Protein AF-A0A849H3B3-F1 (afdb_monomer_lite)

Secondary structure (DSSP, 8-state):
-PPPPHHHHHHHHHHHH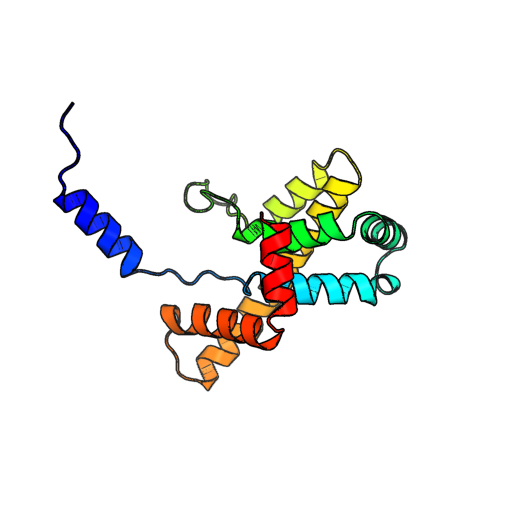H------S--HHHHHHHHHHHHHTGGGS-HHHHHHHHH-HHHHHHHHHHTTS-TTTTSSPTT--TTSHHHHHHHHHT--SHHHHHHHHHHHHHHHHHHHIIIIIHHHHHHHHT--HHHHHHHHHHHHHHHH-HHHHHHHHHHH-

pLDDT: mean 88.04, std 12.82, range [43.81, 98.75]

Structure (mmCIF, N/CA/C/O backbone):
data_AF-A0A849H3B3-F1
#
_entry.id   AF-A0A849H3B3-F1
#
loop_
_atom_site.group_PDB
_atom_site.id
_atom_site.type_symbol
_atom_site.label_atom_id
_atom_site.label_alt_id
_atom_site.label_comp_id
_atom_site.label_asym_id
_atom_site.label_entity_id
_atom_site.label_seq_id
_atom_site.pdbx_PDB_ins_code
_atom_site.Cartn_x
_atom_site.Cartn_y
_atom_site.Cartn_z
_atom_site.occupancy
_atom_site.B_iso_or_equiv
_atom_site.auth_seq_id
_atom_site.auth_comp_id
_atom_site.auth_asym_id
_atom_site.auth_atom_id
_atom_site.pdbx_PDB_model_num
ATOM 1 N N . MET A 1 1 ? 33.508 29.735 4.788 1.00 45.66 1 MET A N 1
ATOM 2 C CA . MET A 1 1 ? 32.659 28.600 4.363 1.00 45.66 1 MET A CA 1
ATOM 3 C C . MET A 1 1 ? 32.830 28.448 2.857 1.00 45.66 1 MET A C 1
ATOM 5 O O . MET A 1 1 ? 32.426 29.344 2.131 1.00 45.66 1 MET A O 1
ATOM 9 N N . ARG A 1 2 ? 33.560 27.428 2.383 1.00 57.72 2 ARG A N 1
ATOM 10 C CA . ARG A 1 2 ? 33.777 27.221 0.938 1.00 57.72 2 ARG A CA 1
ATOM 11 C C . ARG A 1 2 ? 32.513 26.581 0.358 1.00 57.72 2 ARG A C 1
ATOM 13 O O . ARG A 1 2 ? 32.103 25.534 0.845 1.00 57.72 2 ARG A O 1
ATOM 20 N N . GLY A 1 3 ? 31.875 27.250 -0.603 1.00 59.03 3 GLY A N 1
ATOM 21 C CA . GLY A 1 3 ? 30.662 26.760 -1.258 1.00 59.03 3 GLY A CA 1
ATOM 22 C C . GLY A 1 3 ? 30.914 25.443 -1.989 1.00 59.03 3 GLY A C 1
ATOM 23 O O . GLY A 1 3 ? 32.012 25.207 -2.494 1.00 59.03 3 GLY A O 1
ATOM 24 N N . ILE A 1 4 ? 29.902 24.577 -2.020 1.00 63.78 4 ILE A N 1
ATOM 25 C CA . ILE A 1 4 ? 29.960 23.306 -2.745 1.00 63.78 4 ILE A CA 1
ATOM 26 C C . ILE A 1 4 ? 30.123 23.626 -4.243 1.00 63.78 4 ILE A C 1
ATOM 28 O O . ILE A 1 4 ? 29.330 24.407 -4.773 1.00 63.78 4 ILE A O 1
ATOM 32 N N . PRO A 1 5 ? 31.130 23.069 -4.941 1.00 79.75 5 PRO A N 1
ATOM 33 C CA . PRO A 1 5 ? 31.338 23.346 -6.358 1.00 79.75 5 PRO A CA 1
ATOM 34 C C . PRO A 1 5 ? 30.132 22.892 -7.189 1.00 79.75 5 PRO A C 1
ATOM 36 O O . PRO A 1 5 ? 29.639 21.779 -7.008 1.00 79.75 5 PRO A O 1
ATOM 39 N N . VAL A 1 6 ? 29.697 23.713 -8.149 1.00 76.62 6 VAL A N 1
ATOM 40 C CA . VAL A 1 6 ? 28.588 23.400 -9.079 1.00 76.62 6 VAL A CA 1
ATOM 41 C C . VAL A 1 6 ? 28.809 22.067 -9.804 1.00 76.62 6 VAL A C 1
ATOM 43 O O . VAL A 1 6 ? 27.864 21.328 -10.060 1.00 76.62 6 VAL A O 1
ATOM 46 N N . THR A 1 7 ? 30.065 21.708 -10.063 1.00 78.56 7 THR A N 1
ATOM 47 C CA . THR A 1 7 ? 30.459 20.414 -10.627 1.00 78.56 7 THR A CA 1
ATOM 48 C C . THR A 1 7 ? 30.126 19.238 -9.713 1.00 78.56 7 THR A C 1
ATOM 50 O O . THR A 1 7 ? 29.652 18.222 -10.205 1.00 78.56 7 THR A O 1
ATOM 53 N N . VAL A 1 8 ? 30.294 19.366 -8.394 1.00 82.25 8 VAL A N 1
ATOM 54 C CA . VAL A 1 8 ? 29.932 18.314 -7.427 1.00 82.25 8 VAL A CA 1
ATOM 55 C C . VAL A 1 8 ? 28.418 18.114 -7.392 1.00 82.25 8 VAL A C 1
ATOM 57 O O . VAL A 1 8 ? 27.954 16.977 -7.390 1.00 82.25 8 VAL A O 1
ATOM 60 N N . VAL A 1 9 ? 27.645 19.203 -7.442 1.00 83.12 9 VAL A N 1
ATOM 61 C CA . VAL A 1 9 ? 26.177 19.136 -7.534 1.00 83.12 9 VAL A CA 1
ATOM 62 C C . VAL A 1 9 ? 25.746 18.501 -8.857 1.00 83.12 9 VAL A C 1
ATOM 64 O O . VAL A 1 9 ? 24.893 17.618 -8.860 1.00 83.12 9 VAL A O 1
ATOM 67 N N . GLY A 1 10 ? 26.375 18.882 -9.971 1.00 87.75 10 GLY A N 1
ATOM 68 C CA . GLY A 1 10 ? 26.110 18.304 -11.290 1.00 87.75 10 GLY A CA 1
ATOM 69 C C . GLY A 1 10 ? 26.426 16.809 -11.364 1.00 87.75 10 GLY A C 1
ATOM 70 O O . GLY A 1 10 ? 25.610 16.043 -11.868 1.00 87.75 10 GLY A O 1
ATOM 71 N N . PHE A 1 11 ? 27.558 16.371 -10.804 1.00 86.38 11 PHE A N 1
ATOM 72 C CA . PHE A 1 11 ? 27.902 14.949 -10.713 1.00 86.38 11 PHE A CA 1
ATOM 73 C C . PHE A 1 11 ? 26.956 14.182 -9.790 1.00 86.38 11 PHE A C 1
ATOM 75 O O . PHE A 1 11 ? 26.561 13.073 -10.134 1.00 86.38 11 PHE A O 1
ATOM 82 N N . ALA A 1 12 ? 26.553 14.758 -8.656 1.00 78.06 12 ALA A N 1
ATOM 83 C CA . ALA A 1 12 ? 25.602 14.127 -7.746 1.00 78.06 12 ALA A CA 1
ATOM 84 C C . ALA A 1 12 ? 24.210 13.979 -8.381 1.00 78.06 12 ALA A C 1
ATOM 86 O O . ALA A 1 12 ? 23.612 12.909 -8.289 1.00 78.06 12 ALA A O 1
ATOM 87 N N . LEU A 1 13 ? 23.718 15.014 -9.071 1.00 78.94 13 LEU A N 1
ATOM 88 C CA . LEU A 1 13 ? 22.455 14.968 -9.815 1.00 78.94 13 LEU A CA 1
ATOM 89 C C . LEU A 1 13 ? 22.536 13.986 -10.986 1.00 78.94 13 LEU A C 1
ATOM 91 O O . LEU A 1 13 ? 21.630 13.179 -11.172 1.00 78.94 13 LEU A O 1
ATOM 95 N N . GLY A 1 14 ? 23.642 14.003 -11.734 1.00 84.56 14 GLY A N 1
ATOM 96 C CA . GLY A 1 14 ? 23.904 13.045 -12.805 1.00 84.56 14 GLY A CA 1
ATOM 97 C C . GLY A 1 14 ? 23.940 11.607 -12.292 1.00 84.56 14 GLY A C 1
ATOM 98 O O . GLY A 1 14 ? 23.304 10.738 -12.872 1.00 84.56 14 GLY A O 1
ATOM 99 N N . TRP A 1 15 ? 24.603 11.353 -11.164 1.00 76.25 15 TRP A N 1
ATOM 100 C CA . TRP A 1 15 ? 24.623 10.044 -10.510 1.00 76.25 15 TRP A CA 1
ATOM 101 C C . TRP A 1 15 ? 23.226 9.598 -10.064 1.00 76.25 15 TRP A C 1
ATOM 103 O O . TRP A 1 15 ? 22.845 8.454 -10.303 1.00 76.25 15 TRP A O 1
ATOM 113 N N . LEU A 1 16 ? 22.438 10.504 -9.474 1.00 62.19 16 LEU A N 1
ATOM 114 C CA . LEU A 1 16 ? 21.060 10.220 -9.063 1.00 62.19 16 LEU A CA 1
ATOM 115 C C . LEU A 1 16 ? 20.164 9.836 -10.251 1.00 62.19 16 LEU A C 1
ATOM 117 O O . LEU A 1 16 ? 19.302 8.973 -10.115 1.00 62.19 16 LEU A O 1
ATOM 121 N N . LEU A 1 17 ? 20.364 10.482 -11.403 1.00 67.25 17 LEU A N 1
ATOM 122 C CA . LEU A 1 17 ? 19.585 10.252 -12.623 1.00 67.25 17 LEU A CA 1
ATOM 123 C C . LEU A 1 17 ? 20.047 9.012 -13.402 1.00 67.25 17 LEU A C 1
ATOM 125 O O . LEU A 1 17 ? 19.232 8.358 -14.050 1.00 67.25 17 LEU A O 1
ATOM 129 N N . LEU A 1 18 ? 21.344 8.696 -13.365 1.00 67.06 18 LEU A N 1
ATOM 130 C CA . LEU A 1 18 ? 21.953 7.627 -14.165 1.00 67.06 18 LEU A CA 1
ATOM 131 C C . LEU A 1 18 ? 22.048 6.286 -13.429 1.00 67.06 18 LEU A C 1
ATOM 133 O O . LEU A 1 18 ? 22.283 5.263 -14.072 1.00 67.06 18 LEU A O 1
ATOM 137 N N . VAL A 1 19 ? 21.836 6.271 -12.110 1.00 56.34 19 VAL A N 1
ATOM 138 C CA . VAL A 1 19 ? 21.793 5.049 -11.296 1.00 56.34 19 VAL A CA 1
ATOM 139 C C . VAL A 1 19 ? 20.446 4.951 -10.566 1.00 56.34 19 VAL A C 1
ATOM 141 O O . VAL A 1 19 ? 20.401 5.058 -9.337 1.00 56.34 19 VAL A O 1
ATOM 144 N N . PRO A 1 20 ? 19.320 4.761 -11.288 1.00 43.81 20 PRO A N 1
ATOM 145 C CA . PRO A 1 20 ? 18.087 4.351 -10.640 1.00 43.81 20 PRO A CA 1
ATOM 146 C C . PRO A 1 20 ? 18.303 2.932 -10.100 1.00 43.81 20 PRO A C 1
ATOM 148 O O . PRO A 1 20 ? 18.340 1.954 -10.848 1.00 43.81 20 PRO A O 1
ATOM 151 N N . GLU A 1 21 ? 18.526 2.830 -8.792 1.00 48.41 21 GLU A N 1
ATOM 152 C CA . GLU A 1 21 ? 18.472 1.552 -8.089 1.00 48.41 21 GLU A CA 1
ATOM 153 C C . GLU A 1 21 ? 17.041 1.004 -8.202 1.00 48.41 21 GLU A C 1
ATOM 155 O O . GLU A 1 21 ? 16.089 1.788 -8.115 1.00 48.41 21 GLU A O 1
ATOM 160 N N . PRO A 1 22 ? 16.861 -0.313 -8.402 1.00 45.22 22 PRO A N 1
ATOM 161 C CA . PRO A 1 22 ? 15.537 -0.907 -8.456 1.00 45.22 22 PRO A CA 1
ATOM 162 C C . PRO A 1 22 ? 14.819 -0.622 -7.136 1.00 45.22 22 PRO A C 1
ATOM 164 O O . PRO A 1 22 ? 15.231 -1.104 -6.080 1.00 45.22 22 PRO A O 1
ATOM 167 N N . LEU A 1 23 ? 13.758 0.180 -7.184 1.00 46.50 23 LEU A N 1
ATOM 168 C CA . LEU A 1 23 ? 12.826 0.266 -6.071 1.00 46.50 23 LEU A CA 1
ATOM 169 C C . LEU A 1 23 ? 12.114 -1.078 -6.021 1.00 46.50 23 LEU A C 1
ATOM 171 O O . LEU A 1 23 ? 11.446 -1.449 -6.965 1.00 46.50 23 LEU A O 1
ATOM 175 N N . GLY A 1 24 ? 12.413 -1.853 -4.987 1.00 50.59 24 GLY A N 1
ATOM 176 C CA . GLY A 1 24 ? 11.945 -3.213 -4.773 1.00 50.59 24 GLY A CA 1
ATOM 177 C C . GLY A 1 24 ? 10.575 -3.288 -4.128 1.00 50.59 24 GLY A C 1
ATOM 178 O O . GLY A 1 24 ? 10.528 -3.861 -3.046 1.00 50.59 24 GLY A O 1
ATOM 179 N N . ALA A 1 25 ? 9.531 -2.734 -4.751 1.00 58.31 25 ALA A N 1
ATOM 180 C CA . ALA A 1 25 ? 8.157 -2.849 -4.255 1.00 58.31 25 ALA A CA 1
ATOM 181 C C . ALA A 1 25 ? 7.136 -2.713 -5.389 1.00 58.31 25 ALA A C 1
ATOM 183 O O . ALA A 1 25 ? 7.345 -1.930 -6.318 1.00 58.31 25 ALA A O 1
ATOM 184 N N . TRP A 1 26 ? 5.984 -3.396 -5.316 1.00 77.81 26 TRP A N 1
ATOM 185 C CA . TRP A 1 26 ? 4.914 -3.043 -6.264 1.00 77.81 26 TRP A CA 1
ATOM 186 C C . TRP A 1 26 ? 4.603 -1.551 -6.146 1.00 77.81 26 TRP A C 1
ATOM 188 O O . TRP A 1 26 ? 4.790 -0.927 -5.108 1.00 77.81 26 TRP A O 1
ATOM 198 N N . GLY A 1 27 ? 4.129 -0.953 -7.233 1.00 85.38 27 GLY A N 1
ATOM 199 C CA . GLY A 1 27 ? 3.754 0.444 -7.155 1.00 85.38 27 GLY A CA 1
ATOM 200 C C . GLY A 1 27 ? 2.590 0.664 -6.171 1.00 85.38 27 GLY A C 1
ATOM 201 O O . GLY A 1 27 ? 1.851 -0.267 -5.809 1.00 85.38 27 GLY A O 1
ATOM 202 N N . PRO A 1 28 ? 2.406 1.912 -5.711 1.00 91.50 28 PRO A N 1
ATOM 203 C CA . PRO A 1 28 ? 1.453 2.230 -4.656 1.00 91.50 28 PRO A CA 1
ATOM 204 C C . PRO A 1 28 ? 0.007 1.909 -5.051 1.00 91.50 28 PRO A C 1
ATOM 206 O O . PRO A 1 28 ? -0.799 1.581 -4.182 1.00 91.50 28 PRO A O 1
ATOM 209 N N . ALA A 1 29 ? -0.343 1.949 -6.344 1.00 94.44 29 ALA A N 1
ATOM 210 C CA . ALA A 1 29 ? -1.690 1.579 -6.776 1.00 94.44 29 ALA A CA 1
ATOM 211 C C . ALA A 1 29 ? -1.965 0.098 -6.522 1.00 94.44 29 ALA A C 1
ATOM 213 O O . ALA A 1 29 ? -3.044 -0.265 -6.048 1.00 94.44 29 ALA A O 1
ATOM 214 N N . THR A 1 30 ? -0.986 -0.764 -6.787 1.00 95.56 30 THR A N 1
ATOM 215 C CA . THR A 1 30 ? -1.188 -2.187 -6.549 1.00 95.56 30 THR A CA 1
ATOM 216 C C . THR A 1 30 ? -1.281 -2.517 -5.064 1.00 95.56 30 THR A C 1
ATOM 218 O O . THR A 1 30 ? -2.122 -3.330 -4.678 1.00 95.56 30 THR A O 1
ATOM 221 N N . HIS A 1 31 ? -0.494 -1.866 -4.207 1.00 96.62 31 HIS A N 1
ATOM 222 C CA . HIS A 1 31 ? -0.643 -2.051 -2.763 1.00 96.62 31 HIS A CA 1
ATOM 223 C C . HIS A 1 31 ? -2.041 -1.668 -2.268 1.00 96.62 31 HIS A C 1
ATOM 225 O O . HIS A 1 31 ? -2.634 -2.421 -1.495 1.00 96.62 31 HIS A O 1
ATOM 231 N N . VAL A 1 32 ? -2.620 -0.581 -2.789 1.00 97.31 32 VAL A N 1
ATOM 232 C CA . VAL A 1 32 ? -4.016 -0.225 -2.491 1.00 97.31 32 VAL A CA 1
ATOM 233 C C . VAL A 1 32 ? -4.988 -1.285 -3.016 1.00 97.31 32 VAL A C 1
ATOM 235 O O . VAL A 1 32 ? -5.910 -1.664 -2.298 1.00 97.31 32 VAL A O 1
ATOM 238 N N . ALA A 1 33 ? -4.785 -1.810 -4.227 1.00 97.38 33 ALA A N 1
ATOM 239 C CA . ALA A 1 33 ? -5.648 -2.853 -4.790 1.00 97.38 33 ALA A CA 1
ATOM 240 C C . ALA A 1 33 ? -5.623 -4.156 -3.971 1.00 97.38 33 ALA A C 1
ATOM 242 O O . ALA A 1 33 ? -6.668 -4.752 -3.690 1.00 97.38 33 ALA A O 1
ATOM 243 N N . LEU A 1 34 ? -4.437 -4.584 -3.535 1.00 97.00 34 LEU A N 1
ATOM 244 C CA . LEU A 1 34 ? -4.272 -5.730 -2.639 1.00 97.00 34 LEU A CA 1
ATOM 245 C C . LEU A 1 34 ? -4.876 -5.448 -1.257 1.00 97.00 34 LEU A C 1
ATOM 247 O O . LEU A 1 34 ? -5.541 -6.316 -0.690 1.00 97.00 34 LEU A O 1
ATOM 251 N N . GLY A 1 35 ? -4.712 -4.227 -0.746 1.00 97.44 35 GLY A N 1
ATOM 252 C CA . GLY A 1 35 ? -5.345 -3.772 0.486 1.00 97.44 35 GLY A CA 1
ATOM 253 C C . GLY A 1 35 ? -6.874 -3.846 0.421 1.00 97.44 35 GLY A C 1
ATOM 254 O O . GLY A 1 35 ? -7.502 -4.422 1.306 1.00 97.44 35 GLY A O 1
ATOM 255 N N . GLU A 1 36 ? -7.498 -3.361 -0.651 1.00 97.88 36 GLU A N 1
ATOM 256 C CA . GLU A 1 36 ? -8.952 -3.481 -0.829 1.00 97.88 36 GLU A CA 1
ATOM 257 C C . GLU A 1 36 ? -9.406 -4.935 -1.009 1.00 97.88 36 GLU A C 1
ATOM 259 O O . GLU A 1 36 ? -10.459 -5.332 -0.502 1.00 97.88 36 GLU A O 1
ATOM 264 N N . THR A 1 37 ? -8.590 -5.768 -1.658 1.00 97.38 37 THR A N 1
ATOM 265 C CA . THR A 1 37 ? -8.846 -7.215 -1.737 1.00 97.38 37 THR A CA 1
ATOM 266 C C . THR A 1 37 ? -8.858 -7.851 -0.341 1.00 97.38 37 THR A C 1
ATOM 268 O O . THR A 1 37 ? -9.720 -8.679 -0.041 1.00 97.38 37 THR A O 1
ATOM 271 N N . LEU A 1 38 ? -7.963 -7.429 0.559 1.00 97.44 38 LEU A N 1
ATOM 272 C CA . LEU A 1 38 ? -7.983 -7.854 1.962 1.00 97.44 38 LEU A CA 1
ATOM 273 C C . LEU A 1 38 ? -9.215 -7.325 2.706 1.00 97.44 38 LEU A C 1
ATOM 275 O O . LEU A 1 38 ? -9.866 -8.095 3.411 1.00 97.44 38 LEU A O 1
ATOM 279 N N . LEU A 1 39 ? -9.588 -6.056 2.510 1.00 98.25 39 LEU A N 1
ATOM 280 C CA . LEU A 1 39 ? -10.772 -5.448 3.137 1.00 98.25 39 LEU A CA 1
ATOM 281 C C . LEU A 1 39 ? -12.095 -6.092 2.683 1.00 98.25 39 LEU A C 1
ATOM 283 O O . LEU A 1 39 ? -13.047 -6.183 3.458 1.00 98.25 39 LEU A O 1
ATOM 287 N N . THR A 1 40 ? -12.156 -6.596 1.453 1.00 98.06 40 THR A N 1
ATOM 288 C CA . THR A 1 40 ? -13.300 -7.380 0.951 1.00 98.06 40 THR A CA 1
ATOM 289 C C . THR A 1 40 ? -13.251 -8.847 1.387 1.00 98.06 40 THR A C 1
ATOM 291 O O . THR A 1 40 ? -14.266 -9.542 1.346 1.00 98.06 40 THR A O 1
ATOM 294 N N . SER A 1 41 ? -12.100 -9.305 1.890 1.00 97.50 41 SER A N 1
ATOM 295 C CA . SER A 1 41 ? -11.852 -10.686 2.318 1.00 97.50 41 SER A CA 1
ATOM 296 C C . SER A 1 41 ? -11.621 -10.833 3.825 1.00 97.50 41 SER A C 1
ATOM 298 O O . SER A 1 41 ? -11.065 -11.833 4.276 1.00 97.50 41 SER A O 1
ATOM 300 N N . LEU A 1 42 ? -12.080 -9.875 4.640 1.00 96.88 42 LEU A N 1
ATOM 301 C CA . LEU A 1 42 ? -11.841 -9.864 6.095 1.00 96.88 42 LEU A CA 1
ATOM 302 C C . LEU A 1 42 ? -12.416 -11.081 6.831 1.00 96.88 42 LEU A C 1
ATOM 304 O O . LEU A 1 42 ? -12.022 -11.360 7.959 1.00 96.88 42 LEU A O 1
ATOM 308 N N . TYR A 1 43 ? -13.328 -11.827 6.204 1.00 95.94 43 TYR A N 1
ATOM 309 C CA . TYR A 1 43 ? -13.833 -13.098 6.726 1.00 95.94 43 TYR A CA 1
ATOM 310 C C . TYR A 1 43 ? -12.749 -14.186 6.837 1.00 95.94 43 TYR A C 1
ATOM 312 O O . TYR A 1 43 ? -12.956 -15.154 7.563 1.00 95.94 43 TYR A O 1
ATOM 320 N N . LEU A 1 44 ? -11.608 -14.026 6.158 1.00 96.19 44 LEU A N 1
ATOM 321 C CA . LEU A 1 44 ? -10.443 -14.910 6.260 1.00 96.19 44 LEU A CA 1
ATOM 322 C C . LEU A 1 44 ? -9.536 -14.580 7.458 1.00 96.19 44 LEU A C 1
ATOM 324 O O . LEU A 1 44 ? -8.612 -15.337 7.747 1.00 96.19 44 LEU A O 1
ATOM 328 N N . LEU A 1 45 ? -9.763 -13.452 8.141 1.00 95.00 45 LEU A N 1
ATOM 329 C CA . LEU A 1 45 ? -8.914 -12.985 9.236 1.00 95.00 45 LEU A CA 1
ATOM 330 C C . LEU A 1 45 ? -9.482 -13.363 10.612 1.00 95.00 45 LEU A C 1
ATOM 332 O O . LEU A 1 45 ? -10.701 -13.480 10.772 1.00 95.00 45 LEU A O 1
ATOM 336 N N . PRO A 1 46 ? -8.621 -13.481 11.644 1.00 97.12 46 PRO A N 1
ATOM 337 C CA . PRO A 1 46 ? -9.068 -13.620 13.026 1.00 97.12 46 PRO A CA 1
ATOM 338 C C . PRO A 1 46 ? -10.069 -12.517 13.423 1.00 97.12 46 PRO A C 1
ATOM 340 O O . PRO A 1 46 ? -9.858 -11.359 13.050 1.00 97.12 46 PRO A O 1
ATOM 343 N N . PRO A 1 47 ? -11.115 -12.817 14.225 1.00 96.62 47 PRO A N 1
ATOM 344 C CA . PRO A 1 47 ? -12.204 -11.875 14.509 1.00 96.62 47 PRO A CA 1
ATOM 345 C C . PRO A 1 47 ? -11.760 -10.502 15.031 1.00 96.62 47 PRO A C 1
ATOM 347 O O . PRO A 1 47 ? -12.314 -9.485 14.623 1.00 96.62 47 PRO A O 1
ATOM 350 N N . ALA A 1 48 ? -10.737 -10.461 15.889 1.00 96.81 48 ALA A N 1
ATOM 351 C CA . ALA A 1 48 ? -10.207 -9.211 16.434 1.00 96.81 48 ALA A CA 1
ATOM 352 C C . ALA A 1 48 ? -9.561 -8.324 15.354 1.00 96.81 48 ALA A C 1
ATOM 354 O O . ALA A 1 48 ? -9.799 -7.120 15.320 1.00 96.81 48 ALA A O 1
ATOM 355 N N . ILE A 1 49 ? -8.789 -8.923 14.439 1.00 97.56 49 ILE A N 1
ATOM 356 C CA . ILE A 1 49 ? -8.162 -8.203 13.322 1.00 97.56 49 ILE A CA 1
ATOM 357 C C . ILE A 1 49 ? -9.238 -7.761 12.335 1.00 97.56 49 ILE A C 1
ATOM 359 O O . ILE A 1 49 ? -9.245 -6.610 11.911 1.00 97.56 49 ILE A O 1
ATOM 363 N N . ARG A 1 50 ? -10.193 -8.643 12.019 1.00 97.88 50 ARG A N 1
ATOM 364 C CA . ARG A 1 50 ? -11.342 -8.300 11.178 1.00 97.88 50 ARG A CA 1
ATOM 365 C C . ARG A 1 50 ? -12.057 -7.052 11.694 1.00 97.88 50 ARG A C 1
ATOM 367 O O . ARG A 1 50 ? -12.227 -6.119 10.921 1.00 97.88 50 ARG A O 1
ATOM 374 N N . LEU A 1 51 ? -12.453 -7.026 12.968 1.00 98.31 51 LEU A N 1
ATOM 375 C CA . LEU A 1 51 ? -13.181 -5.891 13.543 1.00 98.31 51 LEU A CA 1
ATOM 376 C C . LEU A 1 51 ? -12.358 -4.597 13.475 1.00 98.31 51 LEU A C 1
ATOM 378 O O . LEU A 1 51 ? -12.879 -3.554 13.088 1.00 98.31 51 LEU A O 1
ATOM 382 N N . LEU A 1 52 ? -11.065 -4.681 13.794 1.00 98.62 52 LEU A N 1
ATOM 383 C CA . LEU A 1 52 ? -10.145 -3.549 13.719 1.00 98.62 52 LEU A CA 1
ATOM 384 C C . LEU A 1 52 ? -10.080 -2.958 12.302 1.00 98.62 52 LEU A C 1
ATOM 386 O O . LEU A 1 52 ? -10.258 -1.755 12.127 1.00 98.62 52 LEU A O 1
ATOM 390 N N . LEU A 1 53 ? -9.857 -3.803 11.290 1.00 98.62 53 LEU A N 1
ATOM 391 C CA . LEU A 1 53 ? -9.726 -3.358 9.899 1.00 98.62 53 LEU A CA 1
ATOM 392 C C . LEU A 1 53 ? -11.062 -2.898 9.301 1.00 98.62 53 LEU A C 1
ATOM 394 O O . LEU A 1 53 ? -11.073 -1.996 8.468 1.00 98.62 53 LEU A O 1
ATOM 398 N N . GLN A 1 54 ? -12.188 -3.471 9.741 1.00 98.19 54 GLN A N 1
ATOM 399 C CA . GLN A 1 54 ? -13.525 -2.993 9.368 1.00 98.19 54 GLN A CA 1
ATOM 400 C C . GLN A 1 54 ? -13.786 -1.569 9.873 1.00 98.19 54 GLN A C 1
ATOM 402 O O . GLN A 1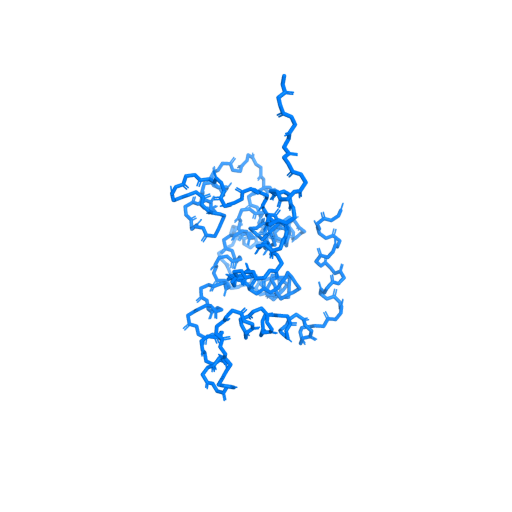 54 ? -14.414 -0.785 9.165 1.00 98.19 54 GLN A O 1
ATOM 407 N N . ASN A 1 55 ? -13.300 -1.236 11.072 1.00 98.56 55 ASN A N 1
ATOM 408 C CA . ASN A 1 55 ? -13.502 0.078 11.683 1.00 98.56 55 ASN A CA 1
ATOM 409 C C . ASN A 1 55 ? -12.503 1.138 11.189 1.00 98.56 55 ASN A C 1
ATOM 411 O O . ASN A 1 55 ? -12.819 2.325 11.230 1.00 98.56 55 ASN A O 1
ATOM 415 N N . HIS A 1 56 ? -11.326 0.721 10.710 1.00 98.69 56 HIS A N 1
ATOM 416 C CA . HIS A 1 56 ? -10.235 1.611 10.283 1.00 98.69 56 HIS A CA 1
ATOM 417 C C . HIS A 1 56 ? -9.662 1.236 8.898 1.00 98.69 56 HIS A C 1
ATOM 419 O O . HIS A 1 56 ? -8.462 0.963 8.763 1.00 98.69 56 HIS A O 1
AT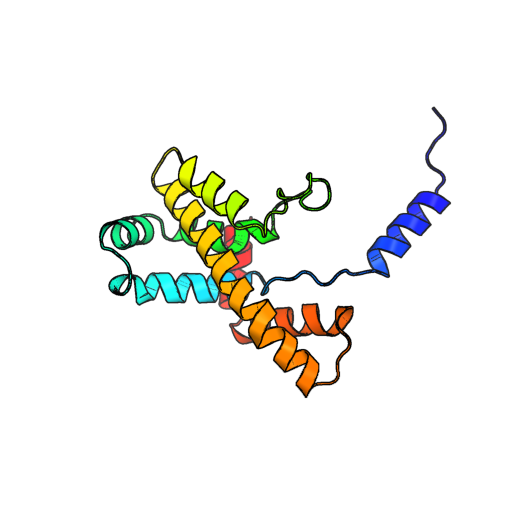OM 425 N N . PRO A 1 57 ? -10.501 1.172 7.844 1.00 98.50 57 PRO A N 1
ATOM 426 C CA . PRO A 1 57 ? -10.065 0.720 6.525 1.00 98.50 57 PRO A CA 1
ATOM 427 C C . PRO A 1 57 ? -9.117 1.715 5.848 1.00 98.50 57 PRO A C 1
ATOM 429 O O . PRO A 1 57 ? -8.218 1.304 5.120 1.00 98.50 57 PRO A O 1
ATOM 432 N N . ILE A 1 58 ? -9.288 3.019 6.087 1.00 98.31 58 ILE A N 1
ATOM 433 C CA . ILE A 1 58 ? -8.465 4.058 5.457 1.00 98.31 58 ILE A CA 1
ATOM 434 C C . ILE A 1 58 ? -7.055 4.051 6.044 1.00 98.31 58 ILE A C 1
ATOM 436 O O . ILE A 1 58 ? -6.084 4.102 5.296 1.00 98.31 58 ILE A O 1
ATOM 440 N N . GLU A 1 59 ? -6.926 3.916 7.362 1.00 98.50 59 GLU A N 1
ATOM 441 C CA . GLU A 1 59 ? -5.638 3.833 8.045 1.00 98.50 59 GLU A CA 1
ATOM 442 C C . GLU A 1 59 ? -4.894 2.553 7.673 1.00 98.50 59 GLU A C 1
ATOM 444 O O . GLU A 1 59 ? -3.686 2.588 7.441 1.00 98.50 59 GLU A O 1
ATOM 449 N N . PHE A 1 60 ? -5.613 1.438 7.527 1.00 98.69 60 PHE A N 1
ATOM 450 C CA . PHE A 1 60 ? -5.055 0.213 6.962 1.00 98.69 60 PHE A CA 1
ATOM 451 C C . PHE A 1 60 ? -4.514 0.423 5.539 1.00 98.69 60 PHE A C 1
ATOM 453 O O . PHE A 1 60 ? -3.368 0.067 5.257 1.00 98.69 60 PHE A O 1
ATOM 460 N N . LEU A 1 61 ? -5.294 1.043 4.647 1.00 98.44 61 LEU A N 1
ATOM 461 C CA . LEU A 1 61 ? -4.843 1.330 3.281 1.00 98.44 61 LEU A CA 1
ATOM 462 C C . LEU A 1 61 ? -3.662 2.309 3.259 1.00 98.44 61 LEU A C 1
ATOM 464 O O . LEU A 1 61 ? -2.732 2.110 2.481 1.00 98.44 61 LEU A O 1
ATOM 468 N N . TYR A 1 62 ? -3.643 3.309 4.139 1.00 97.88 62 TYR A N 1
ATOM 469 C CA . TYR A 1 62 ? -2.487 4.187 4.321 1.00 97.88 62 TYR A CA 1
ATOM 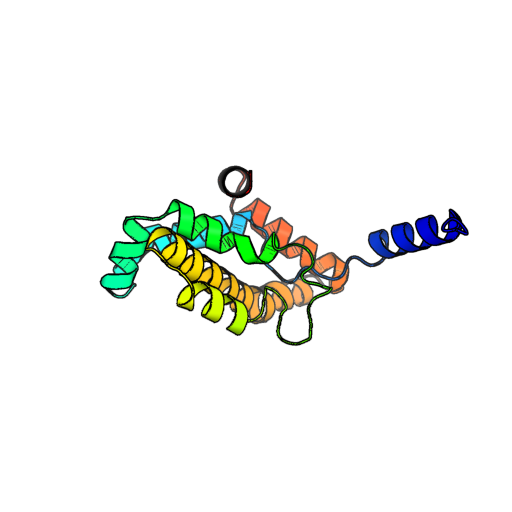470 C C . TYR A 1 62 ? -1.242 3.388 4.723 1.00 97.88 62 TYR A C 1
ATOM 472 O O . TYR A 1 62 ? -0.187 3.509 4.101 1.00 97.88 62 TYR A O 1
ATOM 480 N N . GLY A 1 63 ? -1.376 2.505 5.715 1.00 97.75 63 GLY A N 1
ATOM 481 C CA . GLY A 1 63 ? -0.310 1.598 6.128 1.00 97.75 63 GLY A CA 1
ATOM 482 C C . GLY A 1 63 ? 0.243 0.767 4.970 1.00 97.75 63 GLY A C 1
ATOM 483 O O . GLY A 1 63 ? 1.457 0.609 4.861 1.00 97.75 63 GLY A O 1
ATOM 484 N N . SER A 1 64 ? -0.630 0.308 4.066 1.00 97.50 64 SER A N 1
ATOM 485 C CA . SER A 1 64 ? -0.250 -0.508 2.901 1.00 97.50 64 SER A CA 1
ATOM 486 C C . SER A 1 64 ? 0.644 0.202 1.877 1.00 97.50 64 SER A C 1
ATOM 488 O O . SER A 1 64 ? 1.274 -0.462 1.059 1.00 97.50 64 SER A O 1
ATOM 490 N N . VAL A 1 65 ? 0.746 1.533 1.934 1.00 95.62 65 VAL A N 1
ATOM 491 C CA . VAL A 1 65 ? 1.635 2.334 1.071 1.00 95.62 65 VAL A CA 1
ATOM 492 C C . VAL A 1 65 ? 2.744 3.053 1.852 1.00 95.62 65 VAL A C 1
ATOM 494 O O . VAL A 1 65 ? 3.656 3.630 1.258 1.00 95.62 65 VAL A O 1
ATOM 497 N N . ALA A 1 66 ? 2.702 3.016 3.187 1.00 94.62 66 ALA A N 1
ATOM 498 C CA . ALA A 1 66 ? 3.556 3.821 4.060 1.00 94.62 66 ALA A CA 1
ATOM 499 C C . ALA A 1 66 ? 5.060 3.492 3.947 1.00 94.62 66 ALA A C 1
ATOM 501 O O . ALA A 1 66 ? 5.911 4.379 4.078 1.00 94.62 66 ALA A O 1
ATOM 502 N N . ALA A 1 67 ? 5.413 2.229 3.695 1.00 92.44 67 ALA A N 1
ATOM 503 C CA . ALA A 1 67 ? 6.809 1.803 3.580 1.00 92.44 67 ALA A CA 1
ATOM 504 C C . ALA A 1 67 ? 7.527 2.416 2.360 1.00 92.44 67 ALA A C 1
ATOM 506 O O . ALA A 1 67 ? 8.730 2.703 2.425 1.00 92.44 67 ALA A O 1
ATOM 507 N N . ASP A 1 68 ? 6.798 2.687 1.275 1.00 89.62 68 ASP A N 1
ATOM 508 C CA . ASP A 1 68 ? 7.364 3.259 0.051 1.00 89.62 68 ASP A CA 1
ATOM 509 C C . ASP A 1 68 ? 7.582 4.760 0.136 1.00 89.62 68 ASP A C 1
ATOM 511 O O . ASP A 1 68 ? 8.610 5.252 -0.340 1.00 89.62 68 ASP A O 1
ATOM 515 N N . ILE A 1 69 ? 6.667 5.460 0.807 1.00 88.69 69 ILE A N 1
ATOM 516 C CA . ILE A 1 69 ? 6.713 6.915 1.013 1.00 88.69 69 ILE A CA 1
ATOM 517 C C . ILE A 1 69 ? 7.587 7.326 2.207 1.00 88.69 69 ILE A C 1
ATOM 519 O O . ILE A 1 69 ? 7.719 8.510 2.511 1.00 88.69 69 ILE A O 1
ATOM 523 N N . SER A 1 70 ? 8.199 6.358 2.893 1.00 85.50 70 SER A N 1
ATOM 524 C CA . SER A 1 70 ? 9.113 6.613 4.005 1.00 85.50 70 SER A CA 1
ATOM 525 C C . SER A 1 70 ? 10.372 7.348 3.525 1.00 85.50 70 SER A C 1
ATOM 527 O O . SER A 1 70 ? 11.182 6.821 2.755 1.00 85.50 70 SER A O 1
ATOM 529 N N . PHE A 1 71 ? 10.560 8.579 4.004 1.00 79.56 71 PHE A N 1
ATOM 530 C CA . PHE A 1 71 ? 11.708 9.416 3.656 1.00 79.56 71 PHE A CA 1
ATOM 531 C C . PHE A 1 71 ? 13.000 8.949 4.328 1.00 79.56 71 PHE A C 1
ATOM 533 O O . PHE A 1 71 ? 13.003 8.418 5.434 1.00 79.56 71 PHE A O 1
ATOM 540 N N . GLY A 1 72 ? 14.136 9.178 3.664 1.00 75.19 72 GLY A N 1
ATOM 541 C CA . GLY A 1 72 ? 15.454 8.950 4.258 1.00 75.19 72 GLY A CA 1
ATOM 542 C C . GLY A 1 72 ? 15.804 7.483 4.533 1.00 75.19 72 GLY A C 1
ATOM 543 O O . GLY A 1 72 ? 16.845 7.230 5.132 1.00 75.19 72 GLY A O 1
ATOM 544 N N . LYS A 1 73 ? 15.007 6.520 4.043 1.00 75.50 73 LYS A N 1
ATOM 545 C CA . LYS A 1 73 ? 15.196 5.067 4.241 1.00 75.50 73 LYS A CA 1
ATOM 546 C C . LYS A 1 73 ? 16.569 4.519 3.825 1.00 75.50 73 LYS A C 1
ATOM 548 O O . LYS A 1 73 ? 16.941 3.435 4.246 1.00 75.50 73 LYS A O 1
ATOM 553 N N . LYS A 1 74 ? 17.343 5.273 3.036 1.00 72.00 74 LYS A N 1
ATOM 554 C CA . LYS A 1 74 ? 18.718 4.943 2.615 1.00 72.00 74 LYS A CA 1
ATOM 555 C C . LYS A 1 74 ? 19.805 5.399 3.601 1.00 72.00 74 LYS A C 1
ATOM 557 O O . LYS A 1 74 ? 20.930 4.922 3.528 1.00 72.00 74 LYS A O 1
ATOM 562 N N . TYR A 1 75 ? 19.489 6.333 4.495 1.00 81.31 75 TYR A N 1
ATOM 563 C CA . TYR A 1 75 ? 20.441 6.920 5.450 1.00 81.31 75 TYR A CA 1
ATOM 564 C C . TYR A 1 75 ? 20.290 6.352 6.862 1.00 81.31 75 TYR A C 1
ATOM 566 O O . TYR A 1 75 ? 20.929 6.822 7.800 1.00 81.31 75 TYR A O 1
ATOM 574 N N . VAL A 1 76 ? 19.420 5.360 7.015 1.00 85.62 76 VAL A N 1
ATOM 575 C CA . VAL A 1 76 ? 19.204 4.660 8.275 1.00 85.62 76 VAL A CA 1
ATOM 576 C C . VAL A 1 76 ? 20.286 3.592 8.481 1.00 85.62 76 VAL A C 1
ATOM 578 O O . VAL A 1 76 ? 20.819 3.069 7.500 1.00 85.62 76 VAL A O 1
ATOM 581 N N . PRO A 1 77 ? 20.614 3.245 9.738 1.00 87.75 77 PRO A N 1
ATOM 582 C CA . PRO A 1 77 ? 21.510 2.132 10.032 1.00 87.75 77 PRO A CA 1
ATOM 583 C C . PRO A 1 77 ? 21.043 0.810 9.407 1.00 87.75 77 PRO A C 1
ATOM 585 O O . PRO A 1 77 ? 19.870 0.632 9.066 1.00 87.75 77 PRO A O 1
ATOM 588 N N . GLU A 1 78 ? 21.955 -0.155 9.312 1.00 85.81 78 GLU A N 1
ATOM 589 C CA . GLU A 1 78 ? 21.604 -1.516 8.911 1.00 85.81 78 GLU A CA 1
ATOM 590 C C . GLU A 1 78 ? 20.473 -2.073 9.796 1.00 85.81 78 GLU A C 1
ATOM 592 O O . GLU A 1 78 ? 20.396 -1.799 10.994 1.00 85.81 78 GLU A O 1
ATOM 597 N N . GLY A 1 79 ? 19.539 -2.809 9.191 1.00 83.81 79 GLY A N 1
ATOM 598 C CA . GLY A 1 79 ? 18.358 -3.317 9.895 1.00 83.81 79 GLY A CA 1
ATOM 599 C C . GLY A 1 79 ? 17.247 -2.285 10.141 1.00 83.81 79 GLY A C 1
ATOM 600 O O . GLY A 1 79 ? 16.247 -2.629 10.770 1.00 83.81 79 GLY A O 1
ATOM 601 N N . ARG A 1 80 ? 17.368 -1.044 9.639 1.00 90.06 80 ARG A N 1
ATOM 602 C CA . ARG A 1 80 ? 16.358 0.025 9.814 1.00 90.06 80 ARG A CA 1
ATOM 603 C C . ARG A 1 80 ? 15.677 0.500 8.526 1.00 90.06 80 ARG A C 1
ATOM 605 O O . ARG A 1 80 ? 14.908 1.456 8.569 1.00 90.06 80 ARG A O 1
ATOM 612 N N . HIS A 1 81 ? 15.951 -0.142 7.391 1.00 91.31 81 HIS A N 1
ATOM 613 C CA . HIS A 1 81 ? 15.246 0.130 6.138 1.00 91.31 81 HIS A CA 1
ATOM 614 C C . HIS A 1 81 ? 13.738 -0.129 6.301 1.00 91.31 81 HIS A C 1
ATOM 616 O O . HIS A 1 81 ? 13.355 -1.091 6.965 1.00 91.31 81 HIS A O 1
ATOM 622 N N . SER A 1 82 ? 12.889 0.703 5.690 1.00 92.88 82 SER A N 1
ATOM 623 C CA . SER A 1 82 ? 11.423 0.614 5.823 1.00 92.88 82 SER A CA 1
ATOM 624 C C . SER A 1 82 ? 10.877 -0.758 5.411 1.00 92.88 82 SER A C 1
ATOM 626 O O . SER A 1 82 ? 9.999 -1.313 6.055 1.00 92.88 82 SER A O 1
ATOM 628 N N . HIS A 1 83 ? 11.485 -1.379 4.406 1.00 93.06 83 HIS A N 1
ATOM 629 C CA . HIS A 1 83 ? 11.119 -2.725 3.951 1.00 93.06 83 HIS A CA 1
ATOM 630 C C . HIS A 1 83 ? 11.582 -3.889 4.852 1.00 93.06 83 HIS A C 1
ATOM 632 O O . HIS A 1 83 ? 11.494 -5.047 4.448 1.00 93.06 83 HIS A O 1
ATOM 638 N N . PHE A 1 84 ? 12.083 -3.636 6.066 1.00 93.19 84 PHE A N 1
ATOM 639 C CA . PHE A 1 84 ? 12.370 -4.708 7.024 1.00 93.19 84 PHE A CA 1
ATOM 640 C C . PHE A 1 84 ? 11.167 -5.028 7.912 1.00 93.19 84 PHE A C 1
ATOM 642 O O . PHE A 1 84 ? 10.600 -4.147 8.553 1.00 93.19 84 PHE A O 1
ATOM 649 N N . TRP A 1 85 ? 10.866 -6.323 8.050 1.00 95.50 85 TRP A N 1
ATOM 650 C CA . TRP A 1 85 ? 9.802 -6.850 8.918 1.00 95.50 85 TRP A CA 1
ATOM 651 C C . TRP A 1 85 ? 9.825 -6.279 10.332 1.00 95.50 85 TRP A C 1
ATOM 653 O O . TRP A 1 85 ? 8.795 -5.819 10.814 1.00 95.50 85 TRP A O 1
ATOM 663 N N . ARG A 1 86 ? 11.010 -6.195 10.946 1.00 95.62 86 ARG A N 1
ATOM 664 C CA . ARG A 1 86 ? 11.183 -5.615 12.284 1.00 95.62 86 ARG A CA 1
ATOM 665 C C . ARG A 1 86 ? 10.624 -4.193 12.389 1.00 95.62 86 ARG A C 1
ATOM 667 O O . ARG A 1 86 ? 10.048 -3.849 13.412 1.00 95.62 86 ARG A O 1
ATOM 674 N N . VAL A 1 87 ? 10.781 -3.366 11.354 1.00 94.94 87 VAL A N 1
ATOM 675 C CA . VAL A 1 87 ? 10.257 -1.991 11.355 1.00 94.94 87 VAL A CA 1
ATOM 676 C C . VAL A 1 87 ? 8.728 -2.009 11.375 1.00 94.94 87 VAL A C 1
ATOM 678 O O . VAL A 1 87 ? 8.126 -1.301 12.177 1.00 94.94 87 VAL A O 1
ATOM 681 N N . GLY A 1 88 ? 8.097 -2.860 10.562 1.00 96.19 88 GLY A N 1
ATOM 682 C CA . GLY A 1 88 ? 6.641 -3.039 10.571 1.00 96.19 88 GLY A CA 1
ATOM 683 C C . GLY A 1 88 ? 6.109 -3.594 11.898 1.00 96.19 88 GLY A C 1
ATOM 684 O O . GLY A 1 88 ? 5.103 -3.109 12.413 1.00 96.19 88 GLY A O 1
ATOM 685 N N . GLU A 1 89 ? 6.807 -4.566 12.489 1.00 97.81 89 GLU A N 1
ATOM 686 C CA . GLU A 1 89 ? 6.477 -5.129 13.805 1.00 97.81 89 GLU A CA 1
ATOM 687 C C . GLU A 1 89 ? 6.588 -4.078 14.916 1.00 97.81 89 GLU A C 1
ATOM 689 O O . GLU A 1 89 ? 5.699 -3.975 15.760 1.00 97.81 89 GLU A O 1
ATOM 694 N N . GLU A 1 90 ? 7.645 -3.262 14.910 1.00 97.50 90 GLU A N 1
ATOM 695 C CA . GLU A 1 90 ? 7.810 -2.145 15.846 1.00 97.50 90 GLU A CA 1
ATOM 696 C C . GLU A 1 90 ? 6.692 -1.107 15.694 1.00 97.50 90 GLU A C 1
ATOM 698 O O . GLU A 1 90 ? 6.134 -0.677 16.703 1.00 97.50 90 GLU A O 1
ATOM 703 N N . ILE A 1 91 ? 6.322 -0.743 14.458 1.00 96.94 91 ILE A N 1
ATOM 704 C CA . ILE A 1 91 ? 5.203 0.173 14.182 1.00 96.94 91 ILE A CA 1
ATOM 705 C C . ILE A 1 91 ? 3.897 -0.384 14.760 1.00 96.94 91 ILE A C 1
ATOM 707 O O . ILE A 1 91 ? 3.176 0.338 15.450 1.00 96.94 91 ILE A O 1
ATOM 711 N N . LEU A 1 92 ? 3.599 -1.664 14.515 1.00 98.31 92 LEU A N 1
ATOM 712 C CA . LEU A 1 92 ? 2.387 -2.304 15.028 1.00 98.31 92 LEU A CA 1
ATOM 713 C C . LEU A 1 92 ? 2.379 -2.363 16.564 1.00 98.31 92 LEU A C 1
ATOM 715 O O . LEU A 1 92 ? 1.362 -2.054 17.186 1.00 98.31 92 LEU A O 1
ATOM 719 N N . ASN A 1 93 ? 3.505 -2.736 17.176 1.00 98.31 93 ASN A N 1
ATOM 720 C CA . ASN A 1 93 ? 3.631 -2.872 18.629 1.00 98.31 93 ASN A CA 1
ATOM 721 C C . ASN A 1 93 ? 3.583 -1.522 19.358 1.00 98.31 93 ASN A C 1
ATOM 723 O O . ASN A 1 93 ? 3.079 -1.448 20.477 1.00 98.31 93 ASN A O 1
ATOM 727 N N . ALA A 1 94 ? 4.090 -0.456 18.734 1.00 98.12 94 ALA A N 1
ATOM 728 C CA . ALA A 1 94 ? 4.091 0.891 19.297 1.00 98.12 94 ALA A CA 1
ATOM 729 C C . ALA A 1 94 ? 2.773 1.655 19.074 1.00 98.12 94 ALA A C 1
ATOM 731 O O . ALA A 1 94 ? 2.633 2.772 19.574 1.00 98.12 94 ALA A O 1
ATOM 732 N N . ALA A 1 95 ? 1.812 1.093 18.331 1.00 98.31 95 ALA A N 1
ATOM 733 C CA . ALA A 1 95 ? 0.560 1.765 18.001 1.00 98.31 95 ALA A CA 1
ATOM 734 C C . ALA A 1 95 ? -0.286 2.061 19.263 1.00 98.31 95 ALA A C 1
ATOM 736 O O . ALA A 1 95 ? -0.778 1.128 19.908 1.00 98.31 95 ALA A O 1
ATOM 737 N N . PRO A 1 96 ? -0.520 3.344 19.612 1.00 97.88 96 PRO A N 1
ATOM 738 C CA . PRO A 1 96 ? -1.190 3.723 20.858 1.00 97.88 96 PRO A CA 1
ATOM 739 C C . PRO A 1 96 ? -2.719 3.614 20.790 1.00 97.88 96 PRO A C 1
ATOM 741 O O . PRO A 1 96 ? -3.394 3.747 21.808 1.00 97.88 96 PRO A O 1
ATOM 744 N N . ASN A 1 97 ? -3.284 3.425 19.598 1.00 98.44 97 ASN A N 1
ATOM 745 C CA . ASN A 1 97 ? -4.721 3.373 19.365 1.00 98.44 97 ASN A CA 1
ATOM 746 C C . ASN A 1 97 ? -5.054 2.485 18.158 1.00 98.44 97 ASN A C 1
ATOM 748 O O . ASN A 1 97 ? -4.176 2.097 17.385 1.00 98.44 97 ASN A O 1
ATOM 752 N N . ASP A 1 98 ? -6.335 2.158 18.017 1.00 98.62 98 ASP A N 1
ATOM 753 C CA . ASP A 1 98 ? -6.837 1.254 16.983 1.00 98.62 98 ASP A CA 1
ATOM 754 C C . ASP A 1 98 ? -6.605 1.747 15.538 1.00 98.62 98 ASP A C 1
ATOM 756 O O . ASP A 1 98 ? -6.124 0.942 14.737 1.00 98.62 98 ASP A O 1
ATOM 760 N N . PRO A 1 99 ? -6.802 3.036 15.187 1.00 98.62 99 PRO A N 1
ATOM 761 C CA . PRO A 1 99 ? -6.441 3.546 13.861 1.00 98.62 99 PRO A CA 1
ATOM 762 C C . PRO A 1 99 ? -4.968 3.295 13.500 1.00 98.62 99 PRO A C 1
ATOM 764 O O . PRO A 1 99 ? -4.659 2.760 12.434 1.00 98.62 99 PRO A O 1
ATOM 767 N N . LEU A 1 100 ? -4.036 3.605 14.409 1.00 98.56 100 LEU A N 1
ATOM 768 C CA . LEU A 1 100 ? -2.607 3.380 14.167 1.00 98.56 100 LEU A CA 1
ATOM 769 C C . LEU A 1 100 ? -2.242 1.893 14.169 1.00 98.56 100 LEU A C 1
ATOM 771 O O . LEU A 1 100 ? -1.326 1.483 13.457 1.00 98.56 100 LEU A O 1
ATOM 775 N N . ARG A 1 101 ? -2.982 1.060 14.906 1.00 98.69 101 ARG A N 1
ATOM 776 C CA . ARG A 1 101 ? -2.820 -0.396 14.855 1.00 98.69 101 ARG A CA 1
ATOM 777 C C . ARG A 1 101 ? -3.264 -0.947 13.499 1.00 98.69 101 ARG A C 1
ATOM 779 O O . ARG A 1 101 ? -2.580 -1.804 12.945 1.00 98.69 101 ARG A O 1
ATOM 786 N N . ALA A 1 102 ? -4.357 -0.431 12.937 1.00 98.75 102 ALA A N 1
ATOM 787 C CA . ALA A 1 102 ? -4.796 -0.769 11.585 1.00 98.75 102 ALA A CA 1
ATOM 788 C C . ALA A 1 102 ? -3.756 -0.347 10.536 1.00 98.75 102 ALA A C 1
ATOM 790 O O . ALA A 1 102 ? -3.420 -1.151 9.665 1.00 98.75 102 ALA A O 1
ATOM 791 N N . ALA A 1 103 ? -3.162 0.843 10.675 1.00 98.50 103 ALA A N 1
ATOM 792 C CA . ALA A 1 103 ? -2.035 1.263 9.840 1.00 98.50 103 ALA A CA 1
ATOM 793 C C . ALA A 1 103 ? -0.815 0.337 9.979 1.00 98.50 103 ALA A C 1
ATOM 795 O O . ALA A 1 103 ? -0.206 -0.024 8.974 1.00 98.50 103 ALA A O 1
ATOM 796 N N . GLY A 1 104 ? -0.488 -0.123 11.190 1.00 98.38 104 GLY A N 1
ATOM 797 C CA . GLY A 1 104 ? 0.560 -1.125 11.408 1.00 98.38 104 GLY A CA 1
ATOM 798 C C . GLY A 1 104 ? 0.284 -2.444 10.676 1.00 98.38 104 GLY A C 1
ATOM 799 O O . GLY A 1 104 ? 1.169 -2.977 10.008 1.00 98.38 104 GLY A O 1
ATOM 800 N N . TYR A 1 105 ? -0.957 -2.939 10.708 1.00 98.62 105 TYR A N 1
ATOM 801 C CA . TYR A 1 105 ? -1.348 -4.107 9.910 1.00 98.62 105 TYR A CA 1
ATOM 802 C C . TYR A 1 105 ? -1.276 -3.846 8.402 1.00 98.62 105 TYR A C 1
ATOM 804 O O . TYR A 1 105 ? -0.866 -4.734 7.655 1.00 98.62 105 TYR A O 1
ATOM 812 N N . GLY A 1 106 ? -1.616 -2.636 7.954 1.00 98.31 106 GLY A N 1
ATOM 813 C CA . GLY A 1 106 ? -1.410 -2.203 6.573 1.00 98.31 106 GLY A CA 1
ATOM 814 C C . GLY A 1 106 ? 0.058 -2.284 6.162 1.00 98.31 106 GLY A C 1
ATOM 815 O O . GLY A 1 106 ? 0.380 -2.848 5.118 1.00 98.31 106 GLY A O 1
ATOM 816 N N . TYR A 1 107 ? 0.959 -1.808 7.023 1.00 98.12 107 TYR A N 1
ATOM 817 C CA . TYR A 1 107 ? 2.404 -1.868 6.799 1.00 98.12 107 TYR A CA 1
ATOM 818 C C . TYR A 1 107 ? 2.903 -3.310 6.666 1.00 98.12 107 TYR A C 1
ATOM 820 O O . TYR A 1 107 ? 3.682 -3.630 5.773 1.00 98.12 107 TYR A O 1
ATOM 828 N N . LEU A 1 108 ? 2.429 -4.221 7.518 1.00 98.12 108 LEU A N 1
ATOM 829 C CA . LEU A 1 108 ? 2.779 -5.640 7.403 1.00 98.12 108 LEU A CA 1
ATOM 830 C C . LEU A 1 108 ? 2.202 -6.278 6.130 1.00 98.12 108 LEU A C 1
ATOM 832 O O . LEU A 1 108 ? 2.868 -7.104 5.504 1.00 98.12 108 LEU A O 1
ATOM 836 N N . ALA A 1 109 ? 0.996 -5.880 5.713 1.00 97.75 109 ALA A N 1
ATOM 837 C CA . ALA A 1 109 ? 0.401 -6.338 4.458 1.00 97.75 109 ALA A CA 1
ATOM 838 C C . ALA A 1 109 ? 1.217 -5.888 3.233 1.00 97.75 109 ALA A C 1
ATOM 840 O O . ALA A 1 109 ? 1.377 -6.665 2.290 1.00 97.75 109 ALA A O 1
ATOM 841 N N . HIS A 1 110 ? 1.790 -4.681 3.271 1.00 96.88 110 HIS A N 1
ATOM 842 C CA . HIS A 1 110 ? 2.741 -4.206 2.265 1.00 96.88 110 HIS A CA 1
ATOM 843 C C . HIS A 1 110 ? 3.956 -5.143 2.148 1.00 96.88 110 HIS A C 1
ATOM 845 O O . HIS A 1 110 ? 4.219 -5.681 1.074 1.00 96.88 110 HIS A O 1
ATOM 851 N N . LEU A 1 111 ? 4.634 -5.431 3.266 1.00 96.19 111 LEU A N 1
ATOM 852 C CA . LEU A 1 111 ? 5.812 -6.314 3.281 1.00 96.19 111 LEU A CA 1
ATOM 853 C C . LEU A 1 111 ? 5.487 -7.745 2.813 1.00 96.19 111 LEU A C 1
ATOM 855 O O . LEU A 1 111 ? 6.290 -8.400 2.137 1.00 96.19 111 LEU A O 1
ATOM 859 N N . ALA A 1 112 ? 4.289 -8.237 3.140 1.00 95.19 112 ALA A N 1
ATOM 860 C CA . ALA A 1 112 ? 3.809 -9.530 2.662 1.00 95.19 112 ALA A CA 1
ATOM 861 C C . ALA A 1 112 ? 3.646 -9.543 1.132 1.00 95.19 112 ALA A C 1
ATOM 863 O O . ALA A 1 112 ? 4.099 -10.484 0.472 1.00 95.19 112 ALA A O 1
ATOM 864 N N . ALA A 1 113 ? 3.046 -8.494 0.560 1.00 95.25 113 ALA A N 1
ATOM 865 C CA . ALA A 1 113 ? 2.902 -8.348 -0.887 1.00 95.25 113 ALA A CA 1
ATOM 866 C C . ALA A 1 113 ? 4.270 -8.303 -1.590 1.00 95.25 113 ALA A C 1
ATOM 868 O O . ALA A 1 113 ? 4.488 -9.020 -2.574 1.00 95.25 113 ALA A O 1
ATOM 869 N N . ASP A 1 114 ? 5.223 -7.561 -1.029 1.00 93.12 114 ASP A N 1
ATOM 870 C CA . ASP A 1 114 ? 6.581 -7.443 -1.568 1.00 93.12 114 ASP A CA 1
ATOM 871 C C . ASP A 1 114 ? 7.369 -8.749 -1.509 1.00 93.12 114 ASP A C 1
ATOM 873 O O . ASP A 1 114 ? 8.167 -9.062 -2.399 1.00 93.12 114 ASP A O 1
ATOM 877 N N . THR A 1 115 ? 7.086 -9.596 -0.523 1.00 92.25 115 THR A N 1
ATOM 878 C CA . THR A 1 115 ? 7.676 -10.936 -0.484 1.00 92.25 115 THR A CA 1
ATOM 879 C C . THR A 1 115 ? 7.284 -11.739 -1.732 1.00 92.25 115 THR A C 1
ATOM 881 O O . THR A 1 115 ? 8.144 -12.373 -2.348 1.00 92.25 115 THR A O 1
ATOM 884 N N . LEU A 1 116 ? 6.026 -11.674 -2.181 1.00 90.38 116 LEU A N 1
ATOM 885 C CA . LEU A 1 116 ? 5.595 -12.329 -3.426 1.00 90.38 116 LEU A CA 1
ATOM 886 C C . LEU A 1 116 ? 6.126 -11.613 -4.676 1.00 90.38 116 LEU A C 1
ATOM 888 O O . LEU A 1 116 ? 6.541 -12.264 -5.644 1.00 90.38 116 LEU A O 1
ATOM 892 N N . ALA A 1 117 ? 6.158 -10.283 -4.646 1.00 90.81 117 ALA A N 1
ATOM 893 C CA . ALA A 1 117 ? 6.696 -9.439 -5.704 1.00 90.81 117 ALA A CA 1
ATOM 894 C C . ALA A 1 117 ? 8.110 -9.836 -6.112 1.00 90.81 117 ALA A C 1
ATOM 896 O O . ALA A 1 117 ? 8.367 -10.182 -7.270 1.00 90.81 117 ALA A O 1
ATOM 897 N N . HIS A 1 118 ? 9.012 -9.821 -5.134 1.00 87.31 118 HIS A N 1
ATOM 898 C CA . HIS A 1 118 ? 10.447 -9.862 -5.375 1.00 87.31 118 HIS A CA 1
ATOM 899 C C . HIS A 1 118 ? 11.006 -11.270 -5.399 1.00 87.31 118 HIS A C 1
ATOM 901 O O . HIS A 1 118 ? 12.072 -11.478 -5.974 1.00 87.31 118 HIS A O 1
ATOM 907 N N . ASN A 1 119 ? 10.270 -12.246 -4.873 1.00 86.62 119 ASN A N 1
ATOM 908 C CA . ASN A 1 119 ? 10.674 -13.644 -4.949 1.00 86.62 119 ASN A CA 1
ATOM 909 C C . ASN A 1 119 ? 9.986 -14.400 -6.091 1.00 86.62 119 ASN A C 1
ATOM 911 O O . ASN A 1 119 ? 10.523 -15.405 -6.549 1.00 86.62 119 ASN A O 1
ATOM 915 N N . THR A 1 120 ? 8.839 -13.919 -6.595 1.00 89.06 120 THR A N 1
ATOM 916 C CA . THR A 1 120 ? 8.067 -14.641 -7.624 1.00 89.06 120 THR A CA 1
ATOM 917 C C . THR A 1 120 ? 7.773 -13.798 -8.860 1.00 89.06 120 THR A C 1
ATOM 919 O O . THR A 1 120 ? 8.194 -14.157 -9.962 1.00 89.06 120 THR A O 1
ATOM 922 N N . PHE A 1 121 ? 7.049 -12.685 -8.719 1.00 89.81 121 PHE A N 1
ATOM 923 C CA . PHE A 1 121 ? 6.512 -11.955 -9.872 1.00 89.81 121 PHE A CA 1
ATOM 924 C C . PHE A 1 121 ? 7.608 -11.274 -10.706 1.00 89.81 121 PHE A C 1
ATOM 926 O O . PHE A 1 121 ? 7.770 -11.593 -11.889 1.00 89.81 121 PHE A O 1
ATOM 933 N N . ILE A 1 122 ? 8.393 -10.382 -10.097 1.00 89.69 122 ILE A N 1
ATOM 934 C CA . ILE A 1 122 ? 9.431 -9.601 -10.779 1.00 89.69 122 ILE A CA 1
ATOM 935 C C . ILE A 1 122 ? 10.522 -10.505 -11.373 1.00 89.69 122 ILE A C 1
ATOM 937 O O . ILE A 1 122 ? 10.782 -10.377 -12.574 1.00 89.69 122 ILE A O 1
ATOM 941 N N . PRO A 1 123 ? 11.112 -11.477 -10.640 1.00 89.31 123 PRO A N 1
ATOM 942 C CA . PRO A 1 123 ? 12.113 -12.376 -11.219 1.00 89.31 123 PRO A CA 1
ATOM 943 C C . PRO A 1 123 ? 11.595 -13.124 -12.449 1.00 89.31 123 PRO A C 1
ATOM 945 O O . PRO A 1 123 ? 12.282 -13.206 -13.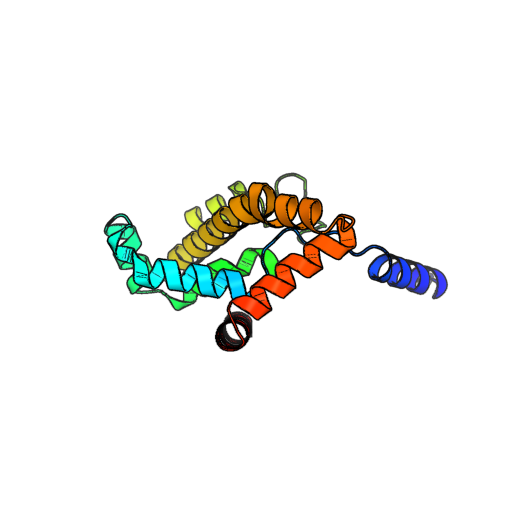470 1.00 89.31 123 PRO A O 1
ATOM 948 N N . ARG A 1 124 ? 10.352 -13.616 -12.390 1.00 90.00 124 ARG A N 1
ATOM 949 C CA . ARG A 1 124 ? 9.732 -14.335 -13.504 1.00 90.00 124 ARG A CA 1
ATOM 950 C C . ARG A 1 124 ? 9.511 -13.426 -14.714 1.00 90.00 124 ARG A C 1
ATOM 952 O O . ARG A 1 124 ? 9.730 -13.859 -15.846 1.00 90.00 124 ARG A O 1
ATOM 959 N N . LYS A 1 125 ? 9.070 -12.183 -14.503 1.00 89.75 125 LYS A N 1
ATOM 960 C CA . LYS A 1 125 ? 8.881 -11.212 -15.589 1.00 89.75 125 LYS A CA 1
ATOM 961 C C . LYS A 1 125 ? 10.204 -10.855 -16.257 1.00 89.75 125 LYS A C 1
ATOM 963 O O . LYS A 1 125 ? 10.294 -10.965 -17.476 1.00 89.75 125 LYS A O 1
ATOM 968 N N . LEU A 1 126 ? 11.233 -10.546 -15.470 1.00 88.38 126 LEU A N 1
ATOM 969 C CA . LEU A 1 126 ? 12.579 -10.264 -15.975 1.00 88.38 126 LEU A CA 1
ATOM 970 C C . LEU A 1 126 ? 13.141 -11.427 -16.800 1.00 88.38 126 LEU A C 1
ATOM 972 O O . LEU A 1 126 ? 13.697 -11.203 -17.877 1.00 88.38 126 LEU A O 1
ATOM 976 N N . PHE A 1 127 ? 12.956 -12.662 -16.322 1.00 89.81 127 PHE A N 1
ATOM 977 C CA . PHE A 1 127 ? 13.382 -13.865 -17.031 1.00 89.81 127 PHE A CA 1
ATOM 978 C C . PHE A 1 127 ? 12.678 -14.014 -18.385 1.00 89.81 127 PHE A C 1
ATOM 980 O O . PHE A 1 127 ? 13.340 -14.163 -19.413 1.00 89.81 127 PHE A O 1
ATOM 987 N N . LEU A 1 128 ? 11.343 -13.924 -18.411 1.00 90.94 128 LEU A N 1
ATOM 988 C CA . LEU A 1 128 ? 10.580 -14.107 -19.648 1.00 90.94 128 LEU A CA 1
ATOM 989 C C . LEU A 1 128 ? 10.823 -13.010 -20.683 1.00 90.94 128 LEU A C 1
ATOM 991 O O . LEU A 1 128 ? 10.788 -13.294 -21.878 1.00 90.94 128 LEU A O 1
ATOM 995 N N . THR A 1 129 ? 11.051 -11.770 -20.253 1.00 87.50 129 THR A N 1
ATOM 996 C CA . THR A 1 129 ? 11.219 -10.638 -21.178 1.00 87.50 129 THR A CA 1
ATOM 997 C C . THR A 1 129 ? 12.671 -10.290 -21.456 1.00 87.50 129 THR A C 1
ATOM 999 O O . THR A 1 129 ? 12.940 -9.324 -22.169 1.00 87.50 129 THR A O 1
ATOM 1002 N N . ARG A 1 130 ? 13.612 -11.077 -20.912 1.00 84.81 130 ARG A N 1
ATOM 1003 C CA . ARG A 1 130 ? 15.065 -10.895 -21.065 1.00 84.81 130 ARG A CA 1
ATOM 1004 C C . ARG A 1 130 ? 15.520 -9.470 -20.731 1.00 84.81 130 ARG A C 1
ATOM 1006 O O . ARG A 1 130 ? 16.470 -8.950 -21.314 1.00 84.81 130 ARG A O 1
ATOM 1013 N N . THR A 1 131 ? 14.826 -8.815 -19.803 1.00 79.38 131 THR A N 1
ATOM 1014 C CA . THR A 1 131 ? 15.098 -7.427 -19.427 1.00 79.38 131 THR A CA 1
ATOM 1015 C C . THR A 1 131 ? 16.119 -7.395 -18.295 1.00 79.38 131 THR A C 1
ATOM 1017 O O . THR A 1 131 ? 16.041 -8.181 -17.352 1.00 79.38 131 THR A O 1
ATOM 1020 N N . LYS A 1 132 ? 17.095 -6.483 -18.369 1.00 75.81 132 LYS A N 1
ATOM 1021 C CA . LYS A 1 132 ? 18.079 -6.303 -17.291 1.00 75.81 132 LYS A CA 1
ATOM 1022 C C . LYS A 1 132 ? 17.403 -5.727 -16.039 1.00 75.81 132 LYS A C 1
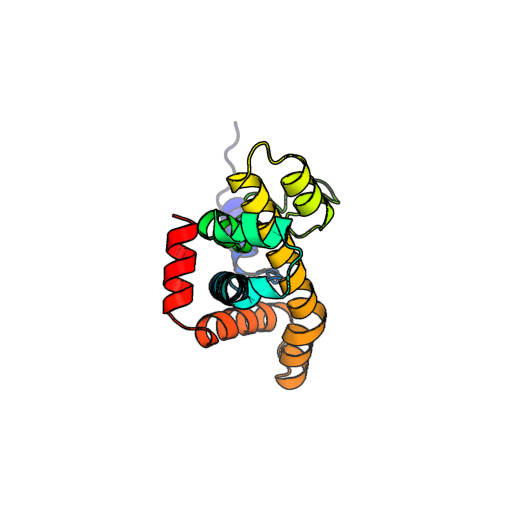ATOM 1024 O O . LYS A 1 132 ? 16.504 -4.894 -16.152 1.00 75.81 132 LYS A O 1
ATOM 1029 N N . LYS A 1 133 ? 17.886 -6.141 -14.861 1.00 65.31 133 LYS A N 1
ATOM 1030 C CA . LYS A 1 133 ? 17.316 -5.812 -13.542 1.00 65.31 133 LYS A CA 1
ATOM 1031 C C . LYS A 1 133 ? 16.969 -4.329 -13.325 1.00 65.31 133 LYS A C 1
ATOM 1033 O O . LYS A 1 133 ? 15.811 -4.090 -13.020 1.00 65.31 133 LYS A O 1
ATOM 1038 N N . PRO A 1 134 ? 17.866 -3.339 -13.503 1.00 62.84 134 PRO A N 1
ATOM 1039 C CA . PRO A 1 134 ? 17.567 -1.979 -13.040 1.00 62.84 134 PRO A CA 1
ATOM 1040 C C . PRO A 1 134 ? 16.368 -1.341 -13.756 1.00 62.84 134 PRO A C 1
ATOM 1042 O O . PRO A 1 134 ? 15.515 -0.750 -13.111 1.00 62.84 134 PRO A O 1
ATOM 1045 N N . HIS A 1 135 ? 16.232 -1.526 -15.072 1.00 68.19 135 HIS A N 1
ATOM 1046 C CA . HIS A 1 135 ? 15.116 -0.938 -15.826 1.00 68.19 135 HIS A CA 1
ATOM 1047 C C . HIS A 1 135 ? 13.878 -1.833 -15.861 1.00 68.19 135 HIS A C 1
ATOM 1049 O O . HIS A 1 135 ? 12.753 -1.343 -15.844 1.00 68.19 135 HIS A O 1
ATOM 1055 N N . GLY A 1 136 ? 14.073 -3.152 -15.931 1.00 76.31 136 GLY A N 1
ATOM 1056 C CA . GLY A 1 136 ? 12.960 -4.090 -16.023 1.00 76.31 136 GLY A CA 1
ATOM 1057 C C . GLY A 1 136 ? 12.155 -4.171 -14.734 1.00 76.31 136 GLY A C 1
ATOM 1058 O O . GLY A 1 136 ? 10.954 -4.399 -14.787 1.00 76.31 136 GLY A O 1
ATOM 1059 N N . HIS A 1 137 ? 12.806 -3.972 -13.591 1.00 80.69 137 HIS A N 1
ATOM 1060 C CA . HIS A 1 137 ? 12.172 -4.046 -12.285 1.00 80.69 137 HIS A CA 1
ATOM 1061 C C . HIS A 1 137 ? 11.089 -2.971 -12.145 1.00 80.69 137 HIS A C 1
ATOM 1063 O O . HIS A 1 137 ? 9.906 -3.305 -12.125 1.00 80.69 137 HIS A O 1
ATOM 1069 N N . THR A 1 138 ? 11.481 -1.695 -12.166 1.00 79.56 138 THR A N 1
ATOM 1070 C CA . THR A 1 138 ? 10.546 -0.563 -12.060 1.00 79.56 138 THR A CA 1
ATOM 1071 C C . THR A 1 138 ? 9.524 -0.556 -13.195 1.00 79.56 138 THR A C 1
ATOM 1073 O O . THR A 1 138 ? 8.363 -0.205 -12.996 1.00 79.56 138 THR A O 1
ATOM 1076 N N . TYR A 1 139 ? 9.918 -1.001 -14.394 1.00 84.81 139 TYR A N 1
ATOM 1077 C CA . TYR A 1 139 ? 8.979 -1.180 -15.498 1.00 84.81 139 TYR A CA 1
ATOM 1078 C C . TYR A 1 139 ? 7.852 -2.155 -15.138 1.00 84.81 139 TYR A C 1
ATOM 1080 O O . TYR A 1 139 ? 6.685 -1.847 -15.367 1.00 84.81 139 TYR A O 1
ATOM 1088 N N . TRP A 1 140 ? 8.172 -3.326 -14.583 1.00 87.94 140 TRP A N 1
ATOM 1089 C CA . TRP A 1 140 ? 7.166 -4.345 -14.285 1.00 87.94 140 TRP A CA 1
ATOM 1090 C C . TRP A 1 140 ? 6.264 -3.981 -13.109 1.00 87.94 140 TRP A C 1
ATOM 1092 O O . TRP A 1 140 ? 5.083 -4.321 -13.152 1.00 87.94 140 TRP A O 1
ATOM 1102 N N . GLU A 1 141 ? 6.769 -3.248 -12.123 1.00 87.19 141 GLU A N 1
ATOM 1103 C CA . GLU A 1 141 ? 5.953 -2.685 -11.039 1.00 87.19 141 GLU A CA 1
ATOM 1104 C C . GLU A 1 141 ? 4.981 -1.638 -11.575 1.00 87.19 141 GLU A C 1
ATOM 1106 O O . GLU A 1 141 ? 3.774 -1.744 -11.363 1.00 87.19 141 GLU A O 1
ATOM 1111 N N . HIS A 1 142 ? 5.478 -0.689 -12.374 1.00 86.62 142 HIS A N 1
ATOM 1112 C CA . HIS A 1 142 ? 4.628 0.323 -12.992 1.00 86.62 142 HIS A CA 1
ATOM 1113 C C . HIS A 1 142 ? 3.586 -0.299 -13.932 1.00 86.62 142 HIS A C 1
ATOM 1115 O O . HIS A 1 142 ? 2.432 0.126 -13.973 1.00 86.62 142 HIS A O 1
ATOM 1121 N N . ARG A 1 143 ? 3.953 -1.351 -14.674 1.00 89.62 143 ARG A N 1
ATOM 1122 C CA . ARG A 1 143 ? 2.994 -2.089 -15.506 1.00 89.62 143 ARG A CA 1
ATOM 1123 C C . ARG A 1 143 ? 1.900 -2.756 -14.681 1.00 89.62 143 ARG A C 1
ATOM 1125 O O . ARG A 1 143 ? 0.795 -2.864 -15.207 1.00 89.62 143 ARG A O 1
ATOM 1132 N N . MET A 1 144 ? 2.181 -3.186 -13.451 1.00 90.62 144 MET A N 1
ATOM 1133 C CA . MET A 1 144 ? 1.139 -3.701 -12.563 1.00 90.62 144 MET A CA 1
ATOM 1134 C C . MET A 1 144 ? 0.249 -2.598 -12.001 1.00 90.62 144 MET A C 1
ATOM 1136 O O . MET A 1 144 ? -0.963 -2.783 -11.988 1.00 90.62 144 MET A O 1
ATOM 1140 N N . ASP A 1 145 ? 0.795 -1.429 -11.678 1.00 91.56 145 ASP A N 1
ATOM 1141 C CA . ASP A 1 145 ? -0.016 -0.265 -11.297 1.00 91.56 145 ASP A CA 1
ATOM 1142 C C . ASP A 1 145 ? -1.000 0.141 -12.401 1.00 91.56 145 ASP A C 1
ATOM 1144 O O . ASP A 1 145 ? -2.188 0.348 -12.155 1.00 91.56 145 ASP A O 1
ATOM 1148 N N . LEU A 1 146 ? -0.530 0.164 -13.649 1.00 89.75 146 LEU A N 1
ATOM 1149 C CA . LEU A 1 146 ? -1.399 0.387 -14.805 1.00 89.75 146 LEU A CA 1
ATOM 1150 C C . LEU A 1 146 ? -2.403 -0.757 -15.016 1.00 89.75 146 LEU A C 1
ATOM 1152 O O . LEU A 1 146 ? -3.472 -0.534 -15.578 1.00 89.75 146 LEU A O 1
ATOM 1156 N N . HIS A 1 147 ? -2.058 -1.985 -14.620 1.00 91.69 147 HIS A N 1
ATOM 1157 C CA . HIS A 1 147 ? -2.933 -3.146 -14.766 1.00 91.69 147 HIS A CA 1
ATOM 1158 C C . HIS A 1 147 ? -4.085 -3.137 -13.761 1.00 91.69 147 HIS A C 1
ATOM 1160 O O . HIS A 1 147 ? -5.200 -3.484 -14.146 1.00 91.69 147 HIS A O 1
ATOM 1166 N N . VAL A 1 148 ? -3.837 -2.740 -12.507 1.00 92.62 148 VAL A N 1
ATOM 1167 C CA . VAL A 1 148 ? -4.907 -2.622 -11.503 1.00 92.62 148 VAL A CA 1
ATOM 1168 C C . VAL A 1 148 ? -5.845 -1.453 -11.819 1.00 92.62 148 VAL A C 1
ATOM 1170 O O . VAL A 1 148 ? -7.041 -1.555 -11.568 1.00 92.62 148 VAL A O 1
ATOM 1173 N N . GLY A 1 149 ? -5.337 -0.393 -12.457 1.00 91.62 149 GLY A N 1
ATOM 1174 C CA . GLY A 1 149 ? -6.141 0.652 -13.094 1.00 91.62 149 GLY A CA 1
ATOM 1175 C C . GLY A 1 149 ? -6.101 2.019 -12.402 1.00 91.62 149 GLY A C 1
ATOM 1176 O O . GLY A 1 149 ? -5.682 2.170 -11.254 1.00 91.62 149 GLY A O 1
ATOM 1177 N N . GLU A 1 150 ? -6.575 3.039 -13.127 1.00 91.12 150 GLU A N 1
ATOM 1178 C CA . GLU A 1 150 ? -6.523 4.459 -12.726 1.00 91.12 150 GLU A CA 1
ATOM 1179 C C . GLU A 1 150 ? -7.270 4.770 -11.423 1.00 91.12 150 GLU A C 1
ATOM 1181 O O . GLU A 1 150 ? -6.907 5.695 -10.696 1.00 91.12 150 GLU A O 1
ATOM 1186 N N . GLU A 1 151 ? -8.293 3.982 -11.089 1.00 95.25 151 GLU A N 1
ATOM 1187 C CA . GLU A 1 151 ? -9.009 4.116 -9.821 1.00 95.25 151 GLU A CA 1
ATOM 1188 C C . GLU A 1 151 ? -8.056 3.971 -8.626 1.00 95.25 151 GLU A C 1
ATOM 1190 O O . GLU A 1 151 ? -8.050 4.818 -7.726 1.00 95.25 151 GLU A O 1
ATOM 1195 N N . TYR A 1 152 ? -7.218 2.932 -8.639 1.00 95.12 152 TYR A N 1
ATOM 1196 C CA . TYR A 1 152 ? -6.276 2.644 -7.561 1.00 95.12 152 TYR A CA 1
ATOM 1197 C C . TYR A 1 152 ? -5.118 3.635 -7.529 1.00 95.12 152 TYR A C 1
ATOM 1199 O O . TYR A 1 152 ? -4.692 4.034 -6.447 1.00 95.12 152 TYR A O 1
ATOM 1207 N N . LEU A 1 153 ? -4.672 4.121 -8.691 1.00 91.00 153 LEU A N 1
ATOM 1208 C CA . LEU A 1 153 ? -3.725 5.237 -8.773 1.00 91.00 153 LEU A CA 1
ATOM 1209 C C . LEU A 1 153 ? -4.299 6.501 -8.117 1.00 91.00 153 LEU A C 1
ATOM 1211 O O . LEU A 1 153 ? -3.617 7.176 -7.342 1.00 91.00 153 LEU A O 1
ATOM 1215 N N . GLY A 1 154 ? -5.571 6.808 -8.380 1.00 93.50 154 GLY A N 1
ATOM 1216 C CA . GLY A 1 154 ? -6.275 7.921 -7.750 1.00 93.50 154 GLY A CA 1
ATOM 1217 C C . GLY A 1 154 ? -6.428 7.749 -6.236 1.00 93.50 154 GLY A C 1
ATOM 1218 O O . GLY A 1 154 ? -6.218 8.708 -5.491 1.00 93.50 154 GLY A O 1
ATOM 1219 N N . LYS A 1 155 ? -6.765 6.540 -5.769 1.00 95.56 155 LYS A N 1
ATOM 1220 C CA . LYS A 1 155 ? -6.858 6.218 -4.334 1.00 95.56 155 LYS A CA 1
ATOM 1221 C C . LYS A 1 155 ? -5.502 6.341 -3.640 1.00 95.56 155 LYS A C 1
ATOM 1223 O O . LYS A 1 155 ? -5.423 7.017 -2.622 1.00 95.56 155 LYS A O 1
ATOM 1228 N N . ALA A 1 156 ? -4.445 5.777 -4.222 1.00 93.50 156 ALA A N 1
ATOM 1229 C CA . ALA A 1 156 ? -3.087 5.879 -3.698 1.00 93.50 156 ALA A CA 1
ATOM 1230 C C . ALA A 1 156 ? -2.657 7.339 -3.503 1.00 93.50 156 ALA A C 1
ATOM 1232 O O . ALA A 1 156 ? -2.161 7.695 -2.439 1.00 93.50 156 ALA A O 1
ATOM 1233 N N . ARG A 1 157 ? -2.926 8.217 -4.480 1.00 92.19 157 ARG A N 1
ATOM 1234 C CA . ARG A 1 157 ? -2.641 9.658 -4.345 1.00 92.19 157 ARG A CA 1
ATOM 1235 C C . ARG A 1 157 ? -3.390 10.296 -3.173 1.00 92.19 157 ARG A C 1
ATOM 1237 O O . ARG A 1 157 ? -2.786 11.059 -2.435 1.00 92.19 157 ARG A O 1
ATOM 1244 N N . ARG A 1 158 ? -4.673 9.969 -2.984 1.00 94.38 158 ARG A N 1
ATOM 1245 C CA . ARG A 1 158 ? -5.496 10.515 -1.886 1.00 94.38 158 ARG A CA 1
ATOM 1246 C C . ARG A 1 158 ? -5.104 10.012 -0.501 1.00 94.38 158 ARG A C 1
ATOM 1248 O O . ARG A 1 158 ? -5.412 10.678 0.471 1.00 94.38 158 ARG A O 1
ATOM 1255 N N . LEU A 1 159 ? -4.494 8.834 -0.402 1.00 92.94 159 LEU A N 1
ATOM 1256 C CA . LEU A 1 159 ? -4.016 8.315 0.881 1.00 92.94 159 LEU A CA 1
ATOM 1257 C C . LEU A 1 159 ? -2.748 9.040 1.345 1.00 92.94 159 LEU A C 1
ATOM 1259 O O . LEU A 1 159 ? -2.502 9.120 2.539 1.00 92.94 159 LEU A O 1
ATOM 1263 N N . VAL A 1 160 ? -1.937 9.542 0.411 1.00 84.88 160 VAL A N 1
ATOM 1264 C CA . VAL A 1 160 ? -0.615 10.124 0.702 1.00 84.88 160 VAL A CA 1
ATOM 1265 C C . VAL A 1 160 ? -0.636 11.660 0.778 1.00 84.88 160 VAL A C 1
ATOM 1267 O O . VAL A 1 160 ? 0.269 12.239 1.378 1.00 84.88 160 VAL A O 1
ATOM 1270 N N . MET A 1 161 ? -1.628 12.317 0.165 1.00 73.50 161 MET A N 1
ATOM 1271 C CA . MET A 1 161 ? -1.824 13.779 0.176 1.00 73.50 161 MET A CA 1
ATOM 1272 C C . MET A 1 161 ? -2.771 14.218 1.286 1.00 73.50 161 MET A C 1
ATOM 1274 O O . MET A 1 161 ? -2.460 15.248 1.923 1.00 73.50 161 MET A O 1
#

Foldseek 3Di:
DDDDDPVVVVVVVVCCVVDQAQPLFQDLLVLLVVLVVCLVVLVPDDPVLSVLCVVQVLLLSLLSRVLVVDPPLVVDDPQRRSLHPVNLVCQCVPQPDSSSVSSSNSVVSRNVRSVCLRPPPQVVQCVVVVPDPSVSRVVSSVVVSPVSHPVSVVSSVVSVD

Sequence (161 aa):
MRGIPVTVVGFALGWLLLVPEPLGAWGPATHVALGETLLTSLYLLPPAIRLLLQNHPIEFLYGSVAADISFGKKYVPEGRHSHFWRVGEEILNAAPNDPLRAAGYGYLAHLAADTLAHNTFIPRKLFLTRTKKPHGHTYWEHRMDLHVGEEYLGKARRLVM

Radius of gyration: 17.98 Å; chains: 1; bounding box: 48×44×42 Å